Protein AF-A0AAU1Y1X6-F1 (afdb_monomer_lite)

Secondary structure (DSSP, 8-state):
-----HHHHHHHHHHHS-HHHHHHHHHHHHHHHTSPPPPPPS--SSPPPB--S-TTSTTTT-EEEE-TT-SS-EEEE-TTTSPPPPPP--TT--HHHHHHHHHHHHHHHHHHHHHHHHHHHHHHHHHHSTT--GGGS-TT-

pLDDT: mean 85.4, std 12.62, range [41.91, 96.5]

Foldseek 3Di:
DDDDDVVVVVVVVLVPDDPVVNVVVVVVVVCVVPPDDDPDPDDPLFDDWDQPDDPPDPLGQKIKTAQQVPPPDIDIDRLVVDDQDDQDADDPDDPVRVVVSVVVSVVVSVVVVSVVRQVVNQVCCVPPPPPDGSNVRDRPD

Radius of gyration: 22.69 Å; chains: 1; bounding box: 64×35×54 Å

Structure (mmCIF, N/CA/C/O backbone):
data_AF-A0AAU1Y1X6-F1
#
_entry.id   AF-A0AAU1Y1X6-F1
#
loop_
_atom_site.group_PDB
_atom_site.id
_atom_site.type_symbol
_atom_site.label_atom_id
_atom_site.label_alt_id
_atom_site.label_comp_id
_atom_site.label_asym_id
_atom_site.label_entity_id
_atom_site.label_seq_id
_atom_site.pdbx_PDB_ins_code
_atom_site.Cartn_x
_atom_site.Cartn_y
_atom_site.Cartn_z
_atom_site.occupancy
_atom_site.B_iso_or_equiv
_atom_site.auth_seq_id
_atom_site.auth_comp_id
_atom_site.auth_asym_id
_atom_site.auth_atom_id
_atom_site.pdbx_PDB_model_num
ATOM 1 N N . MET A 1 1 ? 39.532 -6.462 -20.768 1.00 41.91 1 MET A N 1
ATOM 2 C CA . MET A 1 1 ? 38.146 -6.151 -21.166 1.00 41.91 1 MET A CA 1
ATOM 3 C C . MET A 1 1 ? 37.676 -5.055 -20.236 1.00 41.91 1 MET A C 1
ATOM 5 O O . MET A 1 1 ? 37.463 -5.327 -19.065 1.00 41.91 1 MET A O 1
ATOM 9 N N . THR A 1 2 ? 37.696 -3.812 -20.704 1.00 49.00 2 THR A N 1
ATOM 10 C CA . THR A 1 2 ? 37.317 -2.637 -19.916 1.00 49.00 2 THR A CA 1
ATOM 11 C C . THR A 1 2 ? 35.794 -2.598 -19.855 1.00 49.00 2 THR A C 1
ATOM 13 O O . THR A 1 2 ? 35.147 -2.514 -20.894 1.00 49.00 2 THR A O 1
ATOM 16 N N . THR A 1 3 ? 35.224 -2.749 -18.665 1.00 56.06 3 THR A N 1
ATOM 17 C CA . THR A 1 3 ? 33.801 -2.506 -18.415 1.00 56.06 3 THR A CA 1
ATOM 18 C C . THR A 1 3 ? 33.596 -0.997 -18.458 1.00 56.06 3 THR A C 1
ATOM 20 O O . THR A 1 3 ? 33.933 -0.323 -17.485 1.00 56.06 3 THR A O 1
ATOM 23 N N . ALA A 1 4 ? 33.160 -0.463 -19.600 1.00 63.94 4 ALA A N 1
ATOM 24 C CA . ALA A 1 4 ? 32.719 0.927 -19.672 1.00 63.94 4 ALA A CA 1
ATOM 25 C C . ALA A 1 4 ? 31.582 1.143 -18.660 1.00 63.94 4 ALA A C 1
ATOM 27 O O . ALA A 1 4 ? 30.785 0.228 -18.419 1.00 63.94 4 ALA A O 1
ATOM 28 N N . ASP A 1 5 ? 31.571 2.306 -18.012 1.00 80.38 5 ASP A N 1
ATOM 29 C CA . ASP A 1 5 ? 30.519 2.668 -17.071 1.00 80.38 5 ASP A CA 1
ATOM 30 C C . ASP A 1 5 ? 29.204 2.819 -17.859 1.00 80.38 5 ASP A C 1
ATOM 32 O O . ASP A 1 5 ? 29.151 3.616 -18.799 1.00 80.38 5 ASP A O 1
ATOM 36 N N . PRO A 1 6 ? 28.134 2.081 -17.512 1.00 76.06 6 PRO A N 1
ATOM 37 C CA . PRO A 1 6 ? 26.854 2.189 -18.208 1.00 76.06 6 PRO A CA 1
ATOM 38 C C . PRO A 1 6 ? 26.293 3.620 -18.229 1.00 76.06 6 PRO A C 1
ATOM 40 O O . PRO A 1 6 ? 25.512 3.945 -19.121 1.00 76.06 6 PRO A O 1
ATOM 43 N N . MET A 1 7 ? 26.686 4.487 -17.290 1.00 72.44 7 MET A N 1
ATOM 44 C CA . MET A 1 7 ? 26.307 5.901 -17.319 1.00 72.44 7 MET A CA 1
ATOM 45 C C . MET A 1 7 ? 27.058 6.700 -18.392 1.00 72.44 7 MET A C 1
ATOM 47 O O . MET A 1 7 ? 26.440 7.533 -19.055 1.00 72.44 7 MET A O 1
ATOM 51 N N . GLU A 1 8 ? 28.342 6.416 -18.627 1.00 81.69 8 GLU A N 1
ATOM 52 C CA . GLU A 1 8 ? 29.121 7.055 -19.698 1.00 81.69 8 GLU A CA 1
ATOM 53 C C . GLU A 1 8 ? 28.582 6.671 -21.084 1.00 81.69 8 GLU A C 1
ATOM 55 O O . GLU A 1 8 ? 28.492 7.519 -21.974 1.00 81.69 8 GLU A O 1
ATOM 60 N N . ASP A 1 9 ? 28.140 5.421 -21.258 1.00 80.88 9 ASP A N 1
ATOM 61 C CA . ASP A 1 9 ? 27.529 4.952 -22.508 1.00 80.88 9 ASP A CA 1
ATOM 62 C C . ASP A 1 9 ? 26.188 5.653 -22.793 1.00 80.88 9 ASP A C 1
ATOM 64 O O . ASP A 1 9 ? 25.892 6.005 -23.940 1.00 80.88 9 ASP A O 1
ATOM 68 N N . VAL A 1 10 ? 25.382 5.911 -21.756 1.00 79.62 10 VAL A N 1
ATOM 69 C CA . VAL A 1 10 ? 24.118 6.657 -21.880 1.00 79.62 10 VAL A CA 1
ATOM 70 C C . VAL A 1 10 ? 24.378 8.123 -22.224 1.00 79.62 10 VAL A C 1
ATOM 72 O O . VAL A 1 10 ? 23.718 8.674 -23.110 1.00 79.62 10 VAL A O 1
ATOM 75 N N . GLU A 1 11 ? 25.351 8.759 -21.572 1.00 84.25 11 GLU A N 1
ATOM 76 C CA . GLU A 1 11 ? 25.731 10.143 -21.868 1.00 84.25 11 GLU A CA 1
ATOM 77 C C . GLU A 1 11 ? 26.277 10.290 -23.293 1.00 84.25 11 GLU A C 1
ATOM 79 O O . GLU A 1 11 ? 25.861 11.194 -24.026 1.00 84.25 11 GLU A O 1
ATOM 84 N N . ALA A 1 12 ? 27.138 9.368 -23.729 1.00 87.31 12 ALA A N 1
ATOM 85 C CA . ALA A 1 12 ? 27.663 9.338 -25.089 1.00 87.31 12 ALA A CA 1
ATOM 86 C C . ALA A 1 12 ? 26.551 9.112 -26.126 1.00 87.31 12 ALA A C 1
ATOM 88 O O . ALA A 1 12 ? 26.512 9.798 -27.154 1.00 87.31 12 ALA A O 1
ATOM 89 N N . ALA A 1 13 ? 25.607 8.208 -25.846 1.00 84.25 13 ALA A N 1
ATOM 90 C CA . ALA A 1 13 ? 24.454 7.965 -26.706 1.00 84.25 13 ALA A CA 1
ATOM 91 C C . ALA A 1 13 ? 23.566 9.213 -26.835 1.00 84.25 13 ALA A C 1
ATOM 93 O O . ALA A 1 13 ? 23.189 9.584 -27.948 1.00 84.25 13 ALA A O 1
ATOM 94 N N . LEU A 1 14 ? 23.280 9.911 -25.731 1.00 82.81 14 LEU A N 1
ATOM 95 C CA . LEU A 1 14 ? 22.531 11.171 -25.747 1.00 82.81 14 LEU A CA 1
ATOM 96 C C . LEU A 1 14 ? 23.291 12.274 -26.501 1.00 82.81 14 LEU A C 1
ATOM 98 O O . LEU A 1 14 ? 22.687 13.023 -27.275 1.00 82.81 14 LEU A O 1
ATOM 102 N N . ALA A 1 15 ? 24.612 12.369 -26.336 1.00 88.25 15 ALA A N 1
ATOM 103 C CA . ALA A 1 15 ? 25.449 13.346 -27.034 1.00 88.25 15 ALA A CA 1
ATOM 104 C C . ALA A 1 15 ? 25.481 13.117 -28.557 1.00 88.25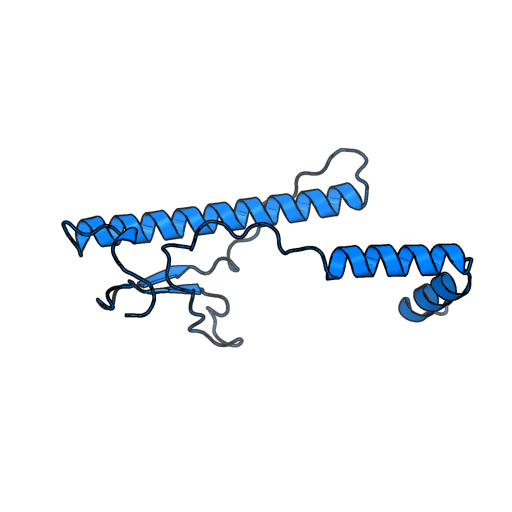 15 ALA A C 1
ATOM 106 O O . ALA A 1 15 ? 25.461 14.086 -29.325 1.00 88.25 15 ALA A O 1
ATOM 107 N N . ALA A 1 16 ? 25.452 11.856 -28.994 1.00 91.62 16 ALA A N 1
ATOM 108 C CA . ALA A 1 16 ? 25.438 11.473 -30.404 1.00 91.62 16 ALA A CA 1
ATOM 109 C C . ALA A 1 16 ? 24.084 11.704 -31.105 1.00 91.62 16 ALA A C 1
ATOM 111 O O . ALA A 1 16 ? 24.026 11.722 -32.336 1.00 91.62 16 ALA A O 1
ATOM 112 N N . MET A 1 17 ? 22.990 11.900 -30.357 1.00 92.31 17 MET A N 1
ATOM 113 C CA . MET A 1 17 ? 21.674 12.138 -30.954 1.00 92.31 17 MET A CA 1
ATOM 114 C C . MET A 1 17 ? 21.610 13.472 -31.719 1.00 92.31 17 MET A C 1
ATOM 116 O O . MET A 1 17 ? 22.184 14.479 -31.286 1.00 92.31 17 MET A O 1
ATOM 120 N N . PRO A 1 18 ? 20.836 13.536 -32.819 1.00 96.38 18 PRO A N 1
ATOM 121 C CA . PRO A 1 18 ? 20.463 14.803 -33.428 1.00 96.38 18 PRO A CA 1
ATOM 122 C C . PRO A 1 18 ? 19.793 15.717 -32.400 1.00 96.38 18 PRO A C 1
ATOM 124 O O . PRO A 1 18 ? 19.007 15.268 -31.562 1.00 96.38 18 PRO A O 1
ATOM 127 N N . ARG A 1 19 ? 20.077 17.019 -32.481 1.00 90.44 19 ARG A N 1
ATOM 128 C CA . ARG A 1 19 ? 19.531 18.017 -31.551 1.00 90.44 19 ARG A CA 1
ATOM 129 C C . ARG A 1 19 ? 18.005 17.937 -31.446 1.00 90.44 19 ARG A C 1
ATOM 131 O O . ARG A 1 19 ? 17.477 17.984 -30.343 1.00 90.44 19 ARG A O 1
ATOM 138 N N . GLU A 1 20 ? 17.328 17.749 -32.573 1.00 93.88 20 GLU A N 1
ATOM 139 C CA . GLU A 1 20 ? 15.865 17.685 -32.637 1.00 93.88 20 GLU A CA 1
ATOM 140 C C . GLU A 1 20 ? 15.300 16.465 -31.896 1.00 93.88 20 GLU A C 1
ATOM 142 O O . GLU A 1 20 ? 14.296 16.572 -31.197 1.00 93.88 20 GLU A O 1
ATOM 147 N N . ALA A 1 21 ? 15.997 15.325 -31.957 1.00 91.19 21 ALA A N 1
ATOM 148 C CA . ALA A 1 21 ? 15.621 14.124 -31.216 1.00 91.19 21 ALA A CA 1
ATOM 149 C C . ALA A 1 21 ? 15.776 14.321 -29.698 1.00 91.19 21 ALA A C 1
ATOM 151 O O . ALA A 1 21 ? 14.906 13.907 -28.935 1.00 91.19 21 ALA A O 1
ATOM 152 N N . ARG A 1 22 ? 16.836 15.012 -29.249 1.00 90.19 22 ARG A N 1
ATOM 153 C CA . ARG A 1 22 ? 16.999 15.376 -27.829 1.00 90.19 22 ARG A CA 1
ATOM 154 C C . ARG A 1 22 ? 15.918 16.339 -27.349 1.00 90.19 22 ARG A C 1
ATOM 156 O O . ARG A 1 22 ? 15.399 16.170 -26.251 1.00 90.19 22 ARG A O 1
ATOM 163 N N . GLU A 1 23 ? 15.593 17.352 -28.147 1.00 90.94 23 GLU A N 1
ATOM 164 C CA . GLU A 1 23 ? 14.559 18.333 -27.804 1.00 90.94 23 GLU A CA 1
ATOM 165 C C . GLU A 1 23 ? 13.178 17.674 -27.684 1.00 90.94 23 GLU A C 1
ATOM 167 O O . GLU A 1 23 ? 12.432 17.983 -26.752 1.00 90.94 23 GLU A O 1
ATOM 172 N N . GLU A 1 24 ? 12.853 16.725 -28.565 1.00 91.69 24 GLU A N 1
ATOM 173 C CA . GLU A 1 24 ? 11.619 15.942 -28.466 1.00 91.69 24 GLU A CA 1
ATOM 174 C C . GLU A 1 24 ? 11.626 15.000 -27.252 1.00 91.69 24 GLU A C 1
ATOM 176 O O . GLU A 1 24 ? 10.635 14.943 -26.527 1.00 91.69 24 GLU A O 1
ATOM 181 N N . LEU A 1 25 ? 12.750 14.338 -26.951 1.00 89.75 25 LEU A N 1
ATOM 182 C CA . LEU A 1 25 ? 12.890 13.498 -25.754 1.00 89.75 25 LEU A CA 1
ATOM 183 C C . LEU A 1 25 ? 12.649 14.304 -24.465 1.00 89.75 25 LEU A C 1
ATOM 185 O O . LEU A 1 25 ? 11.874 13.890 -23.603 1.00 89.75 25 LEU A O 1
ATOM 189 N N . VAL A 1 26 ? 13.261 15.488 -24.347 1.00 89.88 26 VAL A N 1
ATOM 190 C CA . VAL A 1 26 ? 13.057 16.398 -23.205 1.00 89.88 26 VAL A CA 1
ATOM 191 C C . VAL A 1 26 ? 11.605 16.863 -23.130 1.00 89.88 26 VAL A C 1
ATOM 193 O O . VAL A 1 26 ? 11.035 16.920 -22.041 1.00 89.88 26 VAL A O 1
ATOM 196 N N . ARG A 1 27 ? 10.973 17.163 -24.270 1.00 91.88 27 ARG A N 1
ATOM 197 C CA . ARG A 1 27 ? 9.561 17.562 -24.325 1.00 91.88 27 ARG A CA 1
ATOM 198 C C . ARG A 1 27 ? 8.636 16.447 -23.842 1.00 91.88 27 ARG A C 1
ATOM 200 O O . ARG A 1 27 ? 7.713 16.722 -23.077 1.00 91.88 27 ARG A O 1
ATOM 207 N N . GLN A 1 28 ? 8.883 15.207 -24.255 1.00 90.56 28 GLN A N 1
ATOM 208 C CA . GLN A 1 28 ? 8.121 14.040 -23.807 1.00 90.56 28 GLN A CA 1
ATOM 209 C C . GLN A 1 28 ? 8.319 13.786 -22.315 1.00 90.56 28 GLN A C 1
ATOM 211 O O . GLN A 1 28 ? 7.338 13.590 -21.597 1.00 90.56 28 GLN A O 1
ATOM 216 N N . TRP A 1 29 ? 9.560 13.874 -21.836 1.00 87.25 29 TRP A N 1
ATOM 217 C CA . TRP A 1 29 ? 9.870 13.743 -20.417 1.00 87.25 29 TRP A CA 1
ATOM 218 C C . TRP A 1 29 ? 9.172 14.822 -19.583 1.00 87.25 29 TRP A C 1
ATOM 220 O O . TRP A 1 29 ? 8.509 14.505 -18.599 1.00 87.25 29 TRP A O 1
ATOM 230 N N . TRP A 1 30 ? 9.221 16.085 -20.017 1.00 89.06 30 TRP A N 1
ATOM 231 C CA . TRP A 1 30 ? 8.527 17.184 -19.347 1.00 89.06 30 TRP A CA 1
ATOM 232 C C . TRP A 1 30 ? 7.008 17.001 -19.358 1.00 89.06 30 TRP A C 1
ATOM 234 O O . TRP A 1 30 ? 6.356 17.202 -18.336 1.00 89.06 30 TRP A O 1
ATOM 244 N N . LYS A 1 31 ? 6.430 16.574 -20.486 1.00 88.94 31 LYS A N 1
ATOM 245 C CA . LYS A 1 31 ? 4.997 16.267 -20.596 1.00 88.94 31 LYS A CA 1
ATOM 246 C C . LYS A 1 31 ? 4.582 15.154 -19.633 1.00 88.94 31 LYS A C 1
ATOM 248 O O . LYS A 1 31 ? 3.524 15.262 -19.029 1.00 88.94 31 LYS A O 1
ATOM 253 N N . ALA A 1 32 ? 5.400 14.114 -19.476 1.00 81.94 32 ALA A N 1
ATOM 254 C CA . ALA A 1 32 ? 5.146 13.042 -18.517 1.00 81.94 32 ALA A CA 1
ATOM 255 C C . ALA A 1 32 ? 5.286 13.533 -17.066 1.00 81.94 32 ALA A C 1
ATOM 257 O O . ALA A 1 32 ? 4.417 13.267 -16.244 1.00 81.94 32 ALA A O 1
ATOM 258 N N . ALA A 1 33 ? 6.333 14.307 -16.765 1.00 80.81 33 ALA A N 1
ATOM 259 C CA . ALA A 1 33 ? 6.594 14.843 -15.430 1.00 80.81 33 ALA A CA 1
ATOM 260 C C . ALA A 1 33 ? 5.560 15.889 -14.974 1.00 80.81 33 ALA A C 1
ATOM 262 O O . ALA A 1 33 ? 5.349 16.066 -13.778 1.00 80.81 33 ALA A O 1
ATOM 263 N N . THR A 1 34 ? 4.926 16.588 -15.920 1.00 86.06 34 THR A N 1
ATOM 264 C CA . THR A 1 34 ? 3.900 17.615 -15.658 1.00 86.06 34 THR A CA 1
ATOM 265 C C . THR A 1 34 ? 2.480 17.148 -15.958 1.00 86.06 34 THR A C 1
ATOM 267 O O . THR A 1 34 ? 1.537 17.932 -15.820 1.00 86.06 34 THR A O 1
ATOM 270 N N . ALA A 1 35 ? 2.303 15.886 -16.359 1.00 83.12 35 ALA A N 1
ATOM 271 C CA . ALA A 1 35 ? 0.980 15.312 -16.518 1.00 83.12 35 ALA A CA 1
ATOM 272 C C . ALA A 1 35 ? 0.225 15.423 -15.182 1.00 83.12 35 ALA A C 1
ATOM 274 O O . ALA A 1 35 ? 0.817 15.174 -14.126 1.00 83.12 35 ALA A O 1
ATOM 275 N N . PRO A 1 36 ? -1.071 15.790 -15.199 1.00 73.44 36 PRO A N 1
ATOM 276 C CA . PRO A 1 36 ? -1.891 15.696 -14.005 1.00 73.44 36 PRO A CA 1
ATOM 277 C C . PRO A 1 36 ? -1.759 14.278 -13.445 1.00 73.44 36 PRO A C 1
ATOM 279 O O . PRO A 1 36 ? -1.797 13.326 -14.235 1.00 73.44 36 PRO A O 1
ATOM 282 N N . PRO A 1 37 ? -1.609 14.113 -12.119 1.00 66.81 37 PRO A N 1
ATOM 283 C CA . PRO A 1 37 ? -1.689 12.785 -11.544 1.00 66.81 37 PRO A CA 1
ATOM 284 C C . PRO A 1 37 ? -3.010 12.155 -12.002 1.00 66.81 37 PRO A C 1
ATOM 286 O O . PRO A 1 37 ? -4.007 12.879 -12.147 1.00 66.81 37 PRO A O 1
ATOM 289 N N . PRO A 1 38 ? -3.037 10.837 -12.266 1.00 70.25 38 PRO A N 1
ATOM 290 C CA . PRO A 1 38 ? -4.288 10.163 -12.573 1.00 70.25 38 PRO A CA 1
ATOM 291 C C . PRO A 1 38 ? -5.320 10.532 -11.500 1.00 70.25 38 PRO A C 1
ATOM 293 O O . PRO A 1 38 ? -4.926 10.736 -10.343 1.00 70.25 38 PRO A O 1
ATOM 296 N N . PRO A 1 39 ? -6.609 10.683 -11.866 1.00 61.59 39 PRO A N 1
ATOM 297 C CA . PRO A 1 39 ? -7.645 11.027 -10.905 1.00 61.59 39 PRO A CA 1
ATOM 298 C C . PRO A 1 39 ? -7.503 10.093 -9.710 1.00 61.59 39 PRO A C 1
ATOM 300 O O . PRO A 1 39 ? -7.572 8.871 -9.859 1.00 61.59 39 PRO A O 1
ATOM 303 N N . GLN A 1 40 ? -7.206 10.676 -8.548 1.00 49.84 40 GLN A N 1
ATOM 304 C CA . GLN A 1 40 ? -7.084 9.886 -7.337 1.00 49.84 40 GLN A CA 1
ATOM 305 C C . GLN A 1 40 ? -8.435 9.198 -7.126 1.00 49.84 40 GLN A C 1
ATOM 307 O O . GLN A 1 40 ? -9.472 9.837 -7.357 1.00 49.84 40 GLN A O 1
ATOM 312 N N . PRO A 1 41 ? -8.457 7.914 -6.732 1.00 55.34 41 PRO A N 1
ATOM 313 C CA . PRO A 1 41 ? -9.707 7.295 -6.322 1.00 55.34 41 PRO A CA 1
ATOM 314 C C . PRO A 1 41 ? -10.379 8.196 -5.279 1.00 55.34 41 PRO A C 1
ATOM 316 O O . PRO A 1 41 ? -9.691 8.909 -4.539 1.00 55.34 41 PRO A O 1
ATOM 319 N N . ALA A 1 42 ? -11.717 8.211 -5.276 1.00 53.28 42 ALA A N 1
ATOM 320 C CA . ALA A 1 42 ? -12.509 8.990 -4.325 1.00 53.28 42 ALA A CA 1
ATOM 321 C C . ALA A 1 42 ? -11.900 8.885 -2.920 1.00 53.28 42 ALA A C 1
ATOM 323 O O . ALA A 1 42 ? -11.443 7.798 -2.565 1.00 53.28 42 ALA A O 1
ATOM 324 N N . LEU A 1 43 ? -11.860 10.015 -2.187 1.00 50.53 43 LEU A N 1
ATOM 325 C CA . LEU A 1 43 ? -11.287 10.136 -0.839 1.00 50.53 43 LEU A CA 1
ATOM 326 C C . LEU A 1 43 ? -11.410 8.807 -0.103 1.00 50.53 43 LEU A C 1
ATOM 328 O O . LEU A 1 43 ? -12.519 8.375 0.207 1.00 50.53 43 LEU A O 1
ATOM 332 N N . SER A 1 44 ? -10.265 8.152 0.094 1.00 60.69 44 SER A N 1
ATOM 333 C CA . SER A 1 44 ? -10.197 6.901 0.829 1.00 60.69 44 SER A CA 1
ATOM 334 C C . SER A 1 44 ? -10.919 7.116 2.154 1.00 60.69 44 SER A C 1
ATOM 336 O O . SER A 1 44 ? -10.480 7.934 2.962 1.00 60.69 44 SER A O 1
ATOM 338 N N . LEU A 1 45 ? -12.026 6.397 2.366 1.00 63.62 45 LEU A N 1
ATOM 339 C CA . LEU A 1 45 ? -12.723 6.361 3.657 1.00 63.62 45 LEU A CA 1
ATOM 340 C C . LEU A 1 45 ? -11.795 5.830 4.763 1.00 63.62 45 LEU A C 1
ATOM 342 O O . LEU A 1 45 ? -12.077 5.959 5.951 1.00 63.62 45 LEU A O 1
ATOM 346 N N . PHE A 1 46 ? -10.667 5.236 4.367 1.00 68.56 46 PHE A N 1
ATOM 347 C CA . PHE A 1 46 ? -9.695 4.651 5.264 1.00 68.56 46 PHE A CA 1
ATOM 348 C C . PHE A 1 46 ? -8.715 5.692 5.791 1.00 68.56 46 PHE A C 1
ATOM 350 O O . PHE A 1 46 ? -8.205 6.519 5.024 1.00 68.56 46 PHE A O 1
ATOM 357 N N . PRO A 1 47 ? -8.395 5.610 7.090 1.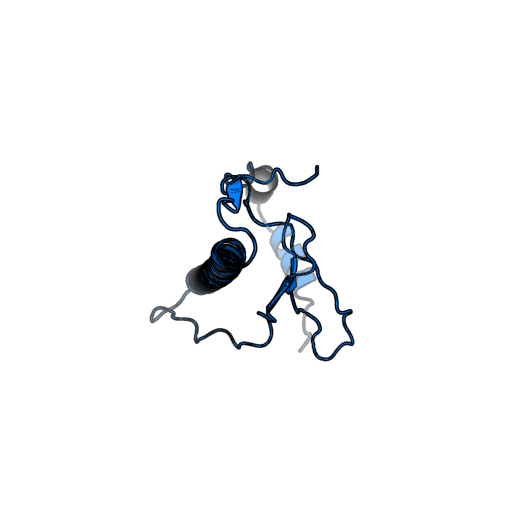00 75.31 47 PRO A N 1
ATOM 358 C CA . PRO A 1 47 ? -7.372 6.444 7.676 1.00 75.31 47 PRO A CA 1
ATOM 359 C C . PRO A 1 47 ? -6.020 6.147 7.022 1.00 75.31 47 PRO A C 1
ATOM 361 O O . PRO A 1 47 ? -5.777 5.027 6.558 1.00 75.31 47 PRO A O 1
ATOM 364 N N . PRO A 1 48 ? -5.120 7.140 6.989 1.00 83.88 48 PRO A N 1
ATOM 365 C CA . PRO A 1 48 ? -3.794 6.943 6.436 1.00 83.88 48 PRO A CA 1
ATOM 366 C C . PRO A 1 48 ? -3.064 5.814 7.183 1.00 83.88 48 PRO A C 1
ATOM 368 O O . PRO A 1 48 ? -3.155 5.733 8.415 1.00 83.88 48 PRO A O 1
ATOM 371 N N . PRO A 1 49 ? -2.326 4.953 6.461 1.00 91.00 49 PRO A N 1
ATOM 372 C CA . PRO A 1 49 ? -1.555 3.892 7.082 1.00 91.00 49 PRO A CA 1
ATOM 373 C C . PRO A 1 49 ? -0.448 4.456 7.976 1.00 91.00 49 PRO A C 1
ATOM 375 O O . PRO A 1 49 ? 0.153 5.493 7.689 1.00 91.00 49 PRO A O 1
ATOM 378 N N . GLN A 1 50 ? -0.132 3.722 9.036 1.00 94.19 50 GLN A N 1
ATOM 379 C CA . GLN A 1 50 ? 1.016 3.956 9.902 1.00 94.19 50 GLN A CA 1
ATOM 380 C C . GLN A 1 50 ? 2.036 2.831 9.732 1.00 94.19 50 GLN A C 1
ATOM 382 O O . GLN A 1 50 ? 1.675 1.683 9.487 1.00 94.19 50 GLN A O 1
ATOM 387 N N . PHE A 1 51 ? 3.315 3.155 9.913 1.00 95.00 51 PHE A N 1
ATOM 388 C CA . PHE A 1 51 ? 4.422 2.200 9.848 1.00 95.00 51 PHE A CA 1
ATOM 389 C C . PHE A 1 51 ? 5.084 2.137 11.229 1.00 95.00 51 PHE A C 1
ATOM 391 O O . PHE A 1 51 ? 6.033 2.879 11.490 1.00 95.00 51 PHE A O 1
ATOM 398 N N . PRO A 1 52 ? 4.547 1.324 12.157 1.00 95.06 52 PRO A N 1
ATOM 399 C CA . PRO A 1 52 ? 4.944 1.369 13.565 1.00 95.06 52 PRO A CA 1
ATOM 400 C C . PRO A 1 52 ? 6.360 0.831 13.817 1.00 95.06 52 PRO A C 1
ATOM 402 O O . PRO A 1 52 ? 6.944 1.105 14.866 1.00 95.06 52 PRO A O 1
ATOM 405 N N . TYR A 1 53 ? 6.926 0.079 12.870 1.00 95.75 53 TYR A N 1
ATOM 406 C CA . TYR A 1 53 ? 8.212 -0.589 13.029 1.00 95.75 53 TYR A CA 1
ATOM 407 C C . TYR A 1 53 ? 9.302 0.038 12.161 1.00 95.75 53 TYR A C 1
ATOM 409 O O . TYR A 1 53 ? 9.140 0.227 10.956 1.00 95.75 53 TYR A O 1
ATOM 417 N N . GLY A 1 54 ? 10.453 0.316 12.778 1.00 93.69 54 GLY A N 1
ATOM 418 C CA . GLY A 1 54 ? 11.631 0.817 12.073 1.00 93.69 54 GLY A CA 1
ATOM 419 C C . GLY A 1 54 ? 12.356 -0.259 11.243 1.00 93.69 54 GLY A C 1
ATOM 420 O O . GLY A 1 54 ? 12.112 -1.452 11.424 1.00 93.69 54 GLY A O 1
ATOM 421 N N . PRO A 1 55 ? 13.331 0.129 10.396 1.00 92.06 55 PRO A N 1
ATOM 422 C CA . PRO A 1 55 ? 13.949 -0.755 9.393 1.00 92.06 55 PRO A CA 1
ATOM 423 C C . PRO A 1 55 ? 14.682 -1.998 9.922 1.00 92.06 55 PRO A C 1
ATOM 425 O O . PRO A 1 55 ? 14.987 -2.898 9.152 1.00 92.06 55 PRO A O 1
ATOM 428 N N . ARG A 1 56 ? 15.023 -2.041 11.217 1.00 95.00 56 ARG A N 1
ATOM 429 C CA . ARG A 1 56 ? 15.742 -3.167 11.848 1.00 95.00 56 ARG A CA 1
ATOM 430 C C . ARG A 1 56 ? 14.824 -4.133 12.603 1.00 95.00 56 ARG A C 1
ATOM 432 O O . ARG A 1 56 ? 15.313 -5.087 13.198 1.00 95.00 56 ARG A O 1
ATOM 439 N N . HIS A 1 57 ? 13.523 -3.858 12.642 1.00 94.94 57 HIS A N 1
ATOM 440 C CA . HIS A 1 57 ? 12.559 -4.706 13.333 1.00 94.94 57 HIS A CA 1
ATOM 441 C C . HIS A 1 57 ? 12.246 -5.962 12.495 1.00 94.94 57 HIS A C 1
ATOM 443 O O . HIS A 1 57 ? 12.185 -5.850 11.271 1.00 94.94 57 HIS A O 1
ATOM 449 N N . PRO A 1 58 ? 11.997 -7.139 13.102 1.00 93.25 58 PRO A N 1
ATOM 450 C CA . PRO A 1 58 ? 11.583 -8.339 12.362 1.00 93.25 58 PRO A CA 1
ATOM 451 C C . PRO A 1 58 ? 10.322 -8.140 11.509 1.00 93.25 58 PRO A C 1
ATOM 453 O O . PRO A 1 58 ? 10.190 -8.747 10.451 1.00 93.25 58 PRO A O 1
ATOM 456 N N . ASP A 1 59 ? 9.432 -7.254 11.957 1.00 94.12 59 ASP A N 1
ATOM 457 C CA . ASP A 1 59 ? 8.209 -6.861 11.247 1.00 94.12 59 ASP A CA 1
ATOM 458 C C . ASP A 1 59 ? 8.339 -5.494 10.554 1.00 94.12 59 ASP A C 1
ATOM 460 O O . ASP A 1 59 ? 7.349 -4.797 10.332 1.00 94.12 59 ASP A O 1
ATOM 464 N N . ALA A 1 60 ? 9.564 -5.078 10.211 1.00 93.56 60 ALA A N 1
ATOM 465 C CA . ALA A 1 60 ? 9.771 -3.926 9.340 1.00 93.56 60 ALA A CA 1
ATOM 466 C C . ALA A 1 60 ? 8.935 -4.084 8.056 1.00 93.56 60 ALA A C 1
ATOM 468 O O . ALA A 1 60 ? 8.875 -5.165 7.465 1.00 93.56 60 ALA A O 1
ATOM 469 N N . GLY A 1 61 ? 8.264 -3.005 7.647 1.00 91.06 61 GLY A N 1
ATOM 470 C CA . GLY A 1 61 ? 7.340 -3.020 6.511 1.00 91.06 61 GLY A CA 1
ATOM 471 C C . GLY A 1 61 ? 5.902 -3.427 6.847 1.00 91.06 61 GLY A C 1
ATOM 472 O O . GLY A 1 61 ? 5.063 -3.387 5.949 1.00 91.06 61 GLY A O 1
ATOM 473 N N . ALA A 1 62 ? 5.587 -3.764 8.106 1.00 95.69 62 ALA A N 1
ATOM 474 C CA . ALA A 1 62 ? 4.191 -3.869 8.513 1.00 95.69 62 ALA A CA 1
ATOM 475 C C . ALA A 1 62 ? 3.499 -2.502 8.448 1.00 95.69 62 ALA A C 1
ATOM 477 O O . ALA A 1 62 ? 4.094 -1.454 8.729 1.00 95.69 62 ALA A O 1
ATOM 478 N N . VAL A 1 63 ? 2.231 -2.546 8.070 1.00 95.25 63 VAL A N 1
ATOM 479 C CA . VAL A 1 63 ? 1.369 -1.398 7.842 1.00 95.25 63 VAL A CA 1
ATOM 480 C C . VAL A 1 63 ? 0.164 -1.536 8.754 1.00 95.25 63 VAL A C 1
ATOM 482 O O . VAL A 1 63 ? -0.451 -2.600 8.811 1.00 95.25 63 VAL A O 1
ATOM 485 N N . ARG A 1 64 ? -0.156 -0.466 9.480 1.00 95.62 64 ARG A N 1
ATOM 486 C CA . ARG A 1 64 ? -1.245 -0.425 10.454 1.00 95.62 64 ARG A CA 1
ATOM 487 C C . ARG A 1 64 ? -2.303 0.596 10.059 1.00 95.62 64 ARG A C 1
ATOM 489 O O . ARG A 1 64 ? -1.977 1.754 9.803 1.00 95.62 64 ARG A O 1
ATOM 496 N N . TRP A 1 65 ? -3.565 0.191 10.118 1.00 94.25 65 TRP A N 1
ATOM 497 C CA . TRP A 1 65 ? -4.736 1.051 9.965 1.00 94.25 65 TRP A CA 1
ATOM 498 C C . TRP A 1 65 ? -5.516 1.064 11.276 1.00 94.25 65 TRP A C 1
ATOM 500 O O . TRP A 1 65 ? -5.987 0.028 11.736 1.00 94.25 65 TRP A O 1
ATOM 510 N N . ASN A 1 66 ? -5.627 2.230 11.908 1.00 92.81 66 ASN A N 1
ATOM 511 C CA . ASN A 1 66 ? -6.372 2.378 13.161 1.00 92.81 66 ASN A CA 1
ATOM 512 C C . ASN A 1 66 ? -7.847 2.665 12.874 1.00 92.81 66 ASN A C 1
ATOM 514 O O . ASN A 1 66 ? -8.162 3.232 11.835 1.00 92.81 66 ASN A O 1
ATOM 518 N N . CYS A 1 67 ? -8.749 2.354 13.804 1.00 91.00 67 CYS A N 1
ATOM 519 C CA . CYS A 1 67 ? -10.132 2.814 13.687 1.00 91.00 67 CYS A CA 1
ATOM 520 C C . CYS A 1 67 ? -10.196 4.363 13.702 1.00 91.00 67 CYS A C 1
ATOM 522 O O . CYS A 1 67 ? -9.652 4.974 14.629 1.00 91.00 67 CYS A O 1
ATOM 524 N N . PRO A 1 68 ? -10.885 5.014 12.738 1.00 85.44 68 PRO A N 1
ATOM 525 C CA . PRO A 1 68 ? -11.055 6.471 12.705 1.00 85.44 68 PRO A CA 1
ATOM 526 C C . PRO A 1 68 ? -11.694 7.074 13.962 1.00 85.44 68 PRO A C 1
ATOM 528 O O . PRO A 1 68 ? -11.415 8.221 14.292 1.00 85.44 68 PRO A O 1
ATOM 531 N N . LEU A 1 69 ? -12.519 6.305 14.681 1.00 88.19 69 LEU A N 1
ATOM 532 C CA . LEU A 1 69 ? -13.165 6.744 15.923 1.00 88.19 69 LEU A CA 1
ATOM 533 C C . LEU A 1 69 ? -12.226 6.735 17.139 1.00 88.19 69 LEU A C 1
ATOM 535 O O . LEU A 1 69 ? -12.640 7.104 18.235 1.00 88.19 69 LEU A O 1
ATOM 539 N N . GLY A 1 70 ? -10.977 6.281 16.986 1.00 89.56 70 GLY A N 1
ATOM 540 C CA . GLY A 1 70 ? -10.010 6.246 18.084 1.00 89.56 70 GLY A CA 1
ATOM 541 C C . GLY A 1 70 ? -10.362 5.245 19.190 1.00 89.56 70 GLY A C 1
ATOM 542 O O . GLY A 1 70 ? -9.889 5.385 20.314 1.00 89.56 70 GLY A O 1
ATOM 543 N N . CYS A 1 71 ? -11.163 4.215 18.892 1.00 92.75 71 CYS A N 1
ATOM 544 C CA . CYS A 1 71 ? -11.626 3.221 19.871 1.00 92.75 71 CYS A CA 1
ATOM 545 C C . CYS A 1 71 ? -10.536 2.238 20.347 1.00 92.75 71 CYS A C 1
ATOM 547 O O . CYS A 1 71 ? -10.806 1.356 21.158 1.00 92.75 71 CYS A O 1
ATOM 549 N N . GLY A 1 72 ? -9.308 2.379 19.841 1.00 93.88 72 GLY A N 1
ATOM 550 C CA . GLY A 1 72 ? -8.169 1.534 20.190 1.00 93.88 72 GLY A CA 1
ATOM 551 C C . GLY A 1 72 ? -8.045 0.252 19.367 1.00 93.88 72 GLY A C 1
ATOM 552 O O . GLY A 1 72 ? -7.103 -0.493 19.596 1.00 93.88 72 GLY A O 1
ATOM 553 N N . TRP A 1 73 ? -8.939 -0.008 18.409 1.00 95.94 73 TRP A N 1
ATOM 554 C CA . TRP A 1 73 ? -8.781 -1.107 17.451 1.00 95.94 73 TRP A CA 1
ATOM 555 C C . TRP A 1 73 ? -7.860 -0.723 16.284 1.00 95.94 73 TRP A C 1
ATOM 557 O O . TRP A 1 73 ? -7.849 0.431 15.839 1.00 95.94 73 TRP A O 1
ATOM 567 N N . TRP A 1 74 ? -7.121 -1.705 15.761 1.00 96.06 74 TRP A N 1
ATOM 568 C CA . TRP A 1 74 ? -6.320 -1.578 14.546 1.00 96.06 74 TRP A CA 1
ATOM 569 C C . TRP A 1 74 ? -6.291 -2.881 13.741 1.00 96.06 74 TRP A C 1
ATOM 571 O O . TRP A 1 74 ? -6.335 -3.974 14.306 1.00 96.06 74 TRP A O 1
ATOM 581 N N . HIS A 1 75 ? -6.134 -2.743 12.426 1.00 95.81 75 HIS A N 1
ATOM 582 C CA . HIS A 1 75 ? -5.765 -3.816 11.505 1.00 95.81 75 HIS A CA 1
ATOM 583 C C . HIS A 1 75 ? -4.299 -3.663 11.119 1.00 95.81 75 HIS A C 1
ATOM 585 O O . HIS A 1 75 ? -3.843 -2.551 10.841 1.00 95.81 75 HIS A O 1
ATOM 591 N N . GLU A 1 76 ? -3.550 -4.758 11.111 1.00 96.50 76 GLU A N 1
ATOM 592 C CA . GLU A 1 76 ? -2.135 -4.749 10.752 1.00 96.50 76 GLU A CA 1
ATOM 593 C C . GLU A 1 76 ? -1.829 -5.882 9.777 1.00 96.50 76 GLU A C 1
ATOM 595 O O . GLU A 1 76 ? -2.179 -7.035 10.016 1.00 96.50 76 GLU A O 1
ATOM 600 N N . GLU A 1 77 ? -1.138 -5.551 8.690 1.00 95.31 77 GLU A N 1
ATOM 601 C CA . GLU A 1 77 ? -0.635 -6.524 7.721 1.00 95.31 77 GLU A CA 1
ATOM 602 C C . GLU A 1 77 ? 0.840 -6.261 7.426 1.00 95.31 77 GLU A C 1
ATOM 604 O O . GLU A 1 77 ? 1.309 -5.126 7.493 1.00 95.31 77 GLU A O 1
ATOM 609 N N . ASN A 1 78 ? 1.581 -7.299 7.031 1.00 94.44 78 ASN A N 1
ATOM 610 C CA . ASN A 1 78 ? 2.930 -7.144 6.491 1.00 94.44 78 ASN A CA 1
ATOM 611 C C . ASN A 1 78 ? 2.968 -7.590 5.018 1.00 94.44 78 ASN A C 1
ATOM 613 O O . ASN A 1 78 ? 3.403 -8.708 4.720 1.00 94.44 78 ASN A O 1
ATOM 617 N N . PRO A 1 79 ? 2.525 -6.727 4.081 1.00 87.44 79 PRO A N 1
ATOM 618 C CA . PRO A 1 79 ? 2.378 -7.085 2.669 1.00 87.44 79 PRO A CA 1
ATOM 619 C C . PRO A 1 79 ? 3.713 -7.402 1.975 1.00 87.44 79 PRO A C 1
ATOM 621 O O . PRO A 1 79 ? 3.720 -7.936 0.865 1.00 87.44 79 PRO A O 1
ATOM 624 N N . GLY A 1 80 ? 4.845 -7.071 2.608 1.00 85.31 80 GLY A N 1
ATOM 625 C CA . GLY A 1 80 ? 6.185 -7.390 2.120 1.00 85.31 80 GLY A CA 1
ATOM 626 C C . GLY A 1 80 ? 6.660 -8.811 2.439 1.00 85.31 80 GLY A C 1
ATOM 627 O O . GLY A 1 80 ? 7.650 -9.245 1.856 1.00 85.31 80 GLY A O 1
ATOM 628 N N . ARG A 1 81 ? 5.992 -9.544 3.344 1.00 87.38 81 ARG A N 1
ATOM 629 C CA . ARG A 1 81 ? 6.392 -10.920 3.708 1.00 87.38 81 ARG A CA 1
ATOM 630 C C . ARG A 1 81 ? 5.885 -11.975 2.739 1.00 87.38 81 ARG A C 1
ATOM 632 O O . ARG A 1 81 ? 6.498 -13.033 2.618 1.00 87.38 81 ARG A O 1
ATOM 639 N N . GLU A 1 82 ? 4.779 -11.700 2.064 1.00 84.44 82 GLU A N 1
ATOM 640 C CA . GLU 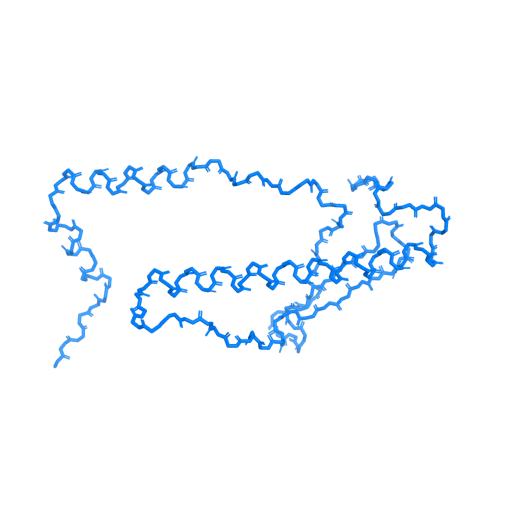A 1 82 ? 4.254 -12.585 1.035 1.00 84.44 82 GLU A CA 1
ATOM 641 C C . GLU A 1 82 ? 5.046 -12.384 -0.254 1.00 84.44 82 GLU A C 1
ATOM 643 O O . GLU A 1 82 ? 5.129 -11.276 -0.794 1.00 84.44 82 GLU A O 1
ATOM 648 N N . LEU A 1 83 ? 5.643 -13.468 -0.754 1.00 84.44 83 LEU A N 1
ATOM 649 C CA . LEU A 1 83 ? 6.284 -13.439 -2.060 1.00 84.44 83 LEU A CA 1
ATOM 650 C C . LEU A 1 83 ? 5.211 -13.176 -3.123 1.00 84.44 83 LEU A C 1
ATOM 652 O O . LEU A 1 83 ? 4.175 -13.850 -3.112 1.00 84.44 83 LEU A O 1
ATOM 656 N N . PRO A 1 84 ? 5.434 -12.232 -4.055 1.00 84.44 84 PRO A N 1
ATOM 657 C CA . PRO A 1 84 ? 4.534 -12.090 -5.184 1.00 84.44 84 PRO A CA 1
ATOM 658 C C . PRO A 1 84 ? 4.486 -13.415 -5.951 1.00 84.44 84 PRO A C 1
ATOM 660 O O . PRO A 1 84 ? 5.492 -14.118 -6.082 1.00 84.44 84 PRO A O 1
ATOM 663 N N . GLY A 1 85 ? 3.302 -13.761 -6.457 1.00 88.56 85 GLY A N 1
ATOM 664 C CA . GLY A 1 85 ? 3.146 -14.912 -7.339 1.00 88.56 85 GLY A CA 1
ATOM 665 C C . GLY A 1 85 ? 4.005 -14.787 -8.608 1.00 88.56 85 GLY A C 1
ATOM 666 O O . GLY A 1 85 ? 4.580 -13.732 -8.887 1.00 88.56 85 GLY A O 1
ATOM 667 N N . PRO A 1 86 ? 4.095 -15.847 -9.422 1.00 93.06 86 PRO A N 1
ATOM 668 C CA . PRO A 1 86 ? 4.863 -15.797 -10.660 1.00 93.06 86 PRO A CA 1
ATOM 669 C C . PRO A 1 86 ? 4.306 -14.740 -11.630 1.00 93.06 86 PRO A C 1
ATOM 671 O O . PRO A 1 86 ? 3.092 -14.650 -11.830 1.00 93.06 86 PRO A O 1
ATOM 674 N N . LEU A 1 87 ? 5.198 -13.974 -12.268 1.00 93.81 87 LEU A N 1
ATOM 675 C CA . LEU A 1 87 ? 4.843 -13.077 -13.370 1.00 93.81 87 LEU A CA 1
ATOM 676 C C . LEU A 1 87 ? 4.435 -13.899 -14.598 1.00 93.81 87 LEU A C 1
ATOM 678 O O . LEU A 1 87 ? 5.145 -14.817 -15.011 1.00 93.81 87 LEU A O 1
ATOM 682 N N . ARG A 1 88 ? 3.291 -13.560 -15.196 1.00 92.50 88 ARG A N 1
ATOM 683 C CA . ARG A 1 88 ? 2.817 -14.172 -16.444 1.00 92.50 88 ARG A CA 1
ATOM 684 C C . ARG A 1 88 ? 3.250 -13.308 -17.623 1.00 92.50 88 ARG A C 1
ATOM 686 O O . ARG A 1 88 ? 2.843 -12.152 -17.704 1.00 92.50 88 ARG A O 1
ATOM 693 N N . LEU A 1 89 ? 4.051 -13.884 -18.518 1.00 95.50 89 LEU A N 1
ATOM 694 C CA . LEU A 1 89 ? 4.620 -13.214 -19.689 1.00 95.50 89 LEU A CA 1
ATOM 695 C C . LEU A 1 89 ? 4.277 -13.989 -20.973 1.00 95.50 89 LEU A C 1
ATOM 697 O O . LEU A 1 89 ? 4.169 -15.219 -20.923 1.00 95.50 89 LEU A O 1
ATOM 701 N N . PRO A 1 90 ? 4.103 -13.304 -22.117 1.00 92.69 90 PRO A N 1
ATOM 702 C CA . PRO A 1 90 ? 3.892 -13.959 -23.404 1.00 92.69 90 PRO A CA 1
ATOM 703 C C . PRO A 1 90 ? 5.163 -14.670 -23.903 1.00 92.69 90 PRO A C 1
ATOM 705 O O . PRO A 1 90 ? 6.289 -14.342 -23.520 1.00 92.69 90 PRO A O 1
ATOM 708 N N . ALA A 1 91 ? 4.988 -15.646 -24.798 1.00 91.62 91 ALA A N 1
ATOM 709 C CA . ALA A 1 91 ? 6.107 -16.257 -25.511 1.00 91.62 91 ALA A CA 1
ATOM 710 C C . ALA A 1 91 ? 6.675 -15.248 -26.526 1.00 91.62 91 ALA A C 1
ATOM 712 O O . ALA A 1 91 ? 5.939 -14.768 -27.383 1.00 91.62 91 ALA A O 1
ATOM 713 N N . GLY A 1 92 ? 7.970 -14.931 -26.427 1.00 92.81 92 GLY A N 1
ATOM 714 C CA . GLY A 1 92 ? 8.604 -13.881 -27.239 1.00 92.81 92 GLY A CA 1
ATOM 715 C C . GLY A 1 92 ? 8.544 -12.481 -26.620 1.00 92.81 92 GLY A C 1
ATOM 716 O O . GLY A 1 92 ? 8.464 -11.504 -27.355 1.00 92.81 92 GLY A O 1
ATOM 717 N N . LEU A 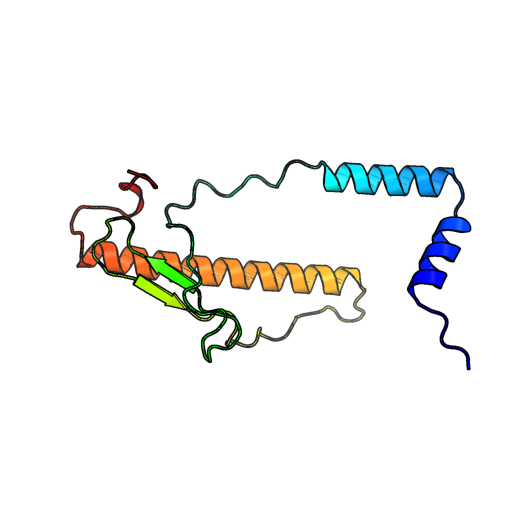1 93 ? 8.563 -12.402 -25.285 1.00 94.31 93 LEU A N 1
ATOM 718 C CA . LEU A 1 93 ? 8.505 -11.158 -24.517 1.00 94.31 93 LEU A CA 1
ATOM 719 C C . LEU A 1 93 ? 9.477 -10.071 -25.008 1.00 94.31 93 LEU A C 1
ATOM 721 O O . LEU A 1 93 ? 10.632 -10.331 -25.353 1.00 94.31 93 LEU A O 1
ATOM 725 N N . THR A 1 94 ? 9.003 -8.838 -24.934 1.00 95.56 94 THR A N 1
ATOM 726 C CA . THR A 1 94 ? 9.769 -7.601 -25.052 1.00 95.56 94 THR A CA 1
ATOM 727 C C . THR A 1 94 ? 9.989 -6.983 -23.666 1.00 95.56 94 THR A C 1
ATOM 729 O O . THR A 1 94 ? 9.419 -7.422 -22.666 1.00 95.56 94 THR A O 1
ATOM 732 N N . SER A 1 95 ? 10.813 -5.937 -23.573 1.00 92.44 95 SER A N 1
ATOM 733 C CA . SER A 1 95 ? 10.959 -5.168 -22.328 1.00 92.44 95 SER A CA 1
ATOM 734 C C . SER A 1 95 ? 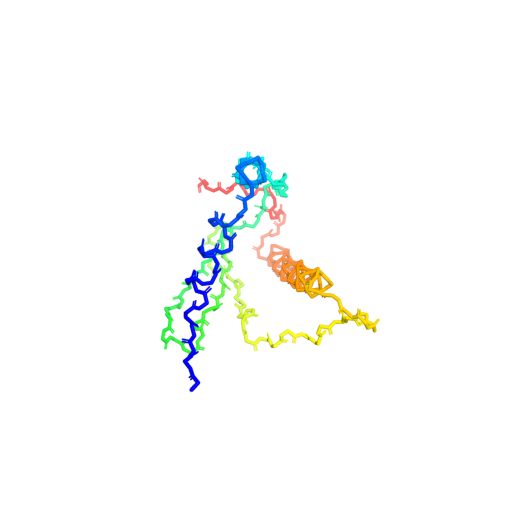9.660 -4.473 -21.900 1.00 92.44 95 SER A C 1
ATOM 736 O O . SER A 1 95 ? 9.433 -4.288 -20.705 1.00 92.44 95 SER A O 1
ATOM 738 N N . GLU A 1 96 ? 8.806 -4.105 -22.857 1.00 92.38 96 GLU A N 1
ATOM 739 C CA . GLU A 1 96 ? 7.510 -3.475 -22.590 1.00 92.38 96 GLU A CA 1
ATOM 740 C C . GLU A 1 96 ? 6.547 -4.462 -21.920 1.00 92.38 96 GLU A C 1
ATOM 742 O O . GLU A 1 96 ? 5.946 -4.124 -20.902 1.00 92.38 96 GLU A O 1
ATOM 747 N N . ASP A 1 97 ? 6.521 -5.720 -22.379 1.00 92.19 97 ASP A N 1
ATOM 748 C CA . ASP A 1 97 ? 5.717 -6.788 -21.764 1.00 92.19 97 ASP A CA 1
ATOM 749 C C . ASP A 1 97 ? 6.101 -7.038 -20.299 1.00 92.19 97 ASP A C 1
ATOM 751 O O . ASP A 1 97 ? 5.247 -7.317 -19.454 1.00 92.19 97 ASP A O 1
ATOM 755 N N . VAL A 1 98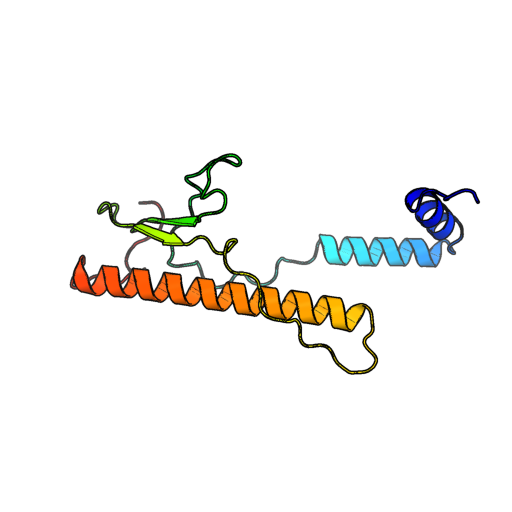 ? 7.396 -6.935 -19.978 1.00 93.44 98 VAL A N 1
ATOM 756 C CA . VAL A 1 98 ? 7.887 -7.079 -18.600 1.00 93.44 98 VAL A CA 1
ATOM 757 C C . VAL A 1 98 ? 7.398 -5.921 -17.742 1.00 93.44 98 VAL A C 1
ATOM 759 O O . VAL A 1 98 ? 6.885 -6.154 -16.647 1.00 93.44 98 VAL A O 1
ATOM 762 N N . SER A 1 99 ? 7.525 -4.687 -18.238 1.00 92.00 99 SER A N 1
ATOM 763 C CA . SER A 1 99 ? 7.036 -3.501 -17.532 1.00 92.00 99 SER A CA 1
ATOM 764 C C . SER A 1 99 ? 5.533 -3.598 -17.273 1.00 92.00 99 SER A C 1
ATOM 766 O O . SER A 1 99 ? 5.095 -3.407 -16.140 1.00 92.00 99 SER A O 1
ATOM 768 N N . GLU A 1 100 ? 4.745 -3.955 -18.289 1.00 93.19 100 GLU A N 1
ATOM 769 C CA . GLU A 1 100 ? 3.295 -4.109 -18.164 1.00 93.19 100 GLU A CA 1
ATOM 770 C C . GLU A 1 100 ? 2.928 -5.205 -17.154 1.00 93.19 100 GLU A C 1
ATOM 772 O O . GLU A 1 100 ? 2.078 -4.994 -16.288 1.00 93.19 100 GLU A O 1
ATOM 777 N N . ALA A 1 101 ? 3.590 -6.365 -17.210 1.00 93.56 101 ALA A N 1
ATOM 778 C CA . ALA A 1 101 ? 3.314 -7.465 -16.292 1.00 93.56 101 ALA A CA 1
ATOM 779 C C . ALA A 1 101 ? 3.639 -7.113 -14.834 1.00 93.56 101 ALA A C 1
ATOM 781 O O . ALA A 1 101 ? 2.873 -7.478 -13.938 1.00 93.56 101 ALA A O 1
ATOM 782 N N . VAL A 1 102 ? 4.737 -6.389 -14.590 1.00 93.25 102 VAL A N 1
ATOM 783 C CA . VAL A 1 102 ? 5.105 -5.905 -13.251 1.00 93.25 102 VAL A CA 1
ATOM 784 C C . VAL A 1 102 ? 4.084 -4.888 -12.748 1.00 93.25 102 VAL A C 1
ATOM 786 O O . VAL A 1 102 ? 3.603 -5.023 -11.623 1.00 93.25 102 VAL A O 1
ATOM 789 N N . SER A 1 103 ? 3.707 -3.909 -13.575 1.00 92.62 103 SER A N 1
ATOM 790 C CA . SER A 1 103 ? 2.692 -2.911 -13.222 1.00 92.62 103 SER A CA 1
ATOM 791 C C . SER A 1 103 ? 1.340 -3.553 -12.916 1.00 92.62 103 SER A C 1
ATOM 793 O O . SER A 1 103 ? 0.744 -3.249 -11.883 1.00 92.62 103 SER A O 1
ATOM 795 N N . ARG A 1 104 ? 0.883 -4.490 -13.756 1.00 92.56 104 ARG A N 1
ATOM 796 C CA . ARG A 1 104 ? -0.361 -5.240 -13.543 1.00 92.56 104 ARG A CA 1
ATOM 797 C C . ARG A 1 104 ? -0.327 -6.017 -12.231 1.00 92.56 104 ARG A C 1
ATOM 799 O O . ARG A 1 104 ? -1.239 -5.876 -11.426 1.00 92.56 104 ARG A O 1
ATOM 806 N N . GLN A 1 105 ? 0.737 -6.777 -11.971 1.00 94.31 105 GLN A N 1
ATOM 807 C CA . GLN A 1 105 ? 0.859 -7.526 -10.719 1.00 94.31 105 GLN A CA 1
ATOM 808 C C . GLN A 1 105 ? 0.895 -6.598 -9.493 1.00 94.31 105 GLN A C 1
ATOM 810 O O . GLN A 1 105 ? 0.295 -6.905 -8.463 1.00 94.31 105 GLN A O 1
ATOM 815 N N . ALA A 1 106 ? 1.601 -5.467 -9.577 1.00 90.25 106 ALA A N 1
ATOM 816 C CA . ALA A 1 106 ? 1.629 -4.482 -8.500 1.00 90.25 106 ALA A CA 1
ATOM 817 C C . ALA A 1 106 ? 0.229 -3.914 -8.224 1.00 90.25 106 ALA A C 1
ATOM 819 O O . ALA A 1 106 ? -0.165 -3.801 -7.062 1.00 90.25 106 ALA A O 1
ATOM 820 N N . GLN A 1 107 ? -0.536 -3.620 -9.276 1.00 90.44 107 GLN A N 1
ATOM 821 C CA . GLN A 1 107 ? -1.904 -3.130 -9.164 1.00 90.44 107 GLN A CA 1
ATOM 822 C C . GLN A 1 107 ? -2.851 -4.179 -8.567 1.00 90.44 107 GLN A C 1
ATOM 824 O O . GLN A 1 107 ? -3.537 -3.875 -7.596 1.00 90.44 107 GLN A O 1
ATOM 829 N N . GLU A 1 108 ? -2.812 -5.424 -9.047 1.00 91.25 108 GLU A N 1
ATOM 830 C CA . GLU A 1 108 ? -3.591 -6.541 -8.487 1.00 91.25 108 GLU A CA 1
ATOM 831 C C . GLU A 1 108 ? -3.323 -6.721 -6.984 1.00 91.25 108 GLU A C 1
ATOM 833 O O . GLU A 1 108 ? -4.245 -6.882 -6.184 1.00 91.25 108 GLU A O 1
ATOM 838 N N . ARG A 1 109 ? -2.053 -6.641 -6.566 1.00 90.50 109 ARG A N 1
ATOM 839 C CA . ARG A 1 109 ? -1.674 -6.728 -5.147 1.00 90.50 109 ARG A CA 1
ATOM 840 C C . ARG A 1 109 ? -2.172 -5.535 -4.342 1.00 90.50 109 ARG A C 1
ATOM 842 O O . ARG A 1 109 ? -2.623 -5.718 -3.213 1.00 90.50 109 ARG A O 1
ATOM 849 N N . SER A 1 110 ? -2.083 -4.332 -4.903 1.00 88.31 110 SER A N 1
ATOM 850 C CA . SER A 1 110 ? -2.590 -3.116 -4.267 1.00 88.31 110 SER A CA 1
ATOM 851 C C . SER A 1 110 ? -4.106 -3.176 -4.072 1.00 88.31 110 SER A C 1
ATOM 853 O O . SER A 1 110 ? -4.604 -2.791 -3.018 1.00 88.31 110 SER A O 1
ATOM 855 N N . GLU A 1 111 ? -4.842 -3.673 -5.064 1.00 88.94 111 GLU A N 1
ATOM 856 C CA . GLU A 1 111 ? -6.296 -3.840 -5.005 1.00 88.94 111 GLU A CA 1
ATOM 857 C C . GLU A 1 111 ? -6.701 -4.923 -4.003 1.00 88.94 111 GLU A C 1
ATOM 859 O O . GLU A 1 111 ? -7.594 -4.690 -3.189 1.00 88.94 111 GLU A O 1
ATOM 864 N N . ALA A 1 112 ? -6.002 -6.062 -3.990 1.00 89.75 112 ALA A N 1
ATOM 865 C CA . ALA A 1 112 ? -6.237 -7.123 -3.015 1.00 89.75 112 ALA A CA 1
ATOM 866 C C . ALA A 1 112 ? -5.950 -6.668 -1.575 1.00 89.75 112 ALA A C 1
ATOM 868 O O . ALA A 1 112 ? -6.722 -6.982 -0.672 1.00 89.75 112 ALA A O 1
ATOM 869 N N . LEU A 1 113 ? -4.859 -5.922 -1.352 1.00 89.88 113 LEU A N 1
ATOM 870 C CA . LEU A 1 113 ? -4.558 -5.331 -0.046 1.00 89.88 113 LEU A CA 1
ATOM 871 C C . LEU A 1 113 ? -5.656 -4.358 0.372 1.00 89.88 113 LEU A C 1
ATOM 873 O O . LEU A 1 113 ? -6.149 -4.453 1.491 1.00 89.88 113 LEU A O 1
ATOM 877 N N . ARG A 1 114 ? -6.045 -3.450 -0.533 1.00 88.06 114 ARG A N 1
ATOM 878 C CA . ARG A 1 114 ? -7.125 -2.499 -0.275 1.00 88.06 114 ARG A CA 1
ATOM 879 C C . ARG A 1 114 ? -8.366 -3.249 0.190 1.00 88.06 114 ARG A C 1
ATOM 881 O O . ARG A 1 114 ? -8.791 -2.993 1.305 1.00 88.06 114 ARG A O 1
ATOM 888 N N . GLN A 1 115 ? -8.854 -4.217 -0.590 1.00 90.25 115 GLN A N 1
ATOM 889 C CA . GLN A 1 115 ? -10.059 -4.987 -0.269 1.00 90.25 115 GLN A CA 1
ATOM 890 C C . GLN A 1 115 ? -10.007 -5.618 1.129 1.00 90.25 115 GLN A C 1
ATOM 892 O O . GLN A 1 115 ? -10.950 -5.455 1.892 1.00 90.25 115 GLN A O 1
ATOM 897 N N . ARG A 1 116 ? -8.898 -6.272 1.506 1.00 91.94 116 ARG A N 1
ATOM 898 C CA . ARG A 1 116 ? -8.761 -6.877 2.845 1.00 91.94 116 ARG A CA 1
ATOM 899 C C . ARG A 1 116 ? -8.844 -5.851 3.970 1.00 91.94 116 ARG A C 1
ATOM 901 O O . ARG A 1 116 ? -9.453 -6.120 5.001 1.00 91.94 116 ARG A O 1
ATOM 908 N N . VAL A 1 117 ? -8.241 -4.680 3.771 1.00 91.12 117 VAL A N 1
ATOM 909 C CA . VAL A 1 117 ? -8.327 -3.570 4.726 1.00 91.12 117 VAL A CA 1
ATOM 910 C C . VAL A 1 117 ? -9.769 -3.054 4.814 1.00 91.12 117 VAL A C 1
ATOM 912 O O . VAL A 1 117 ? -10.247 -2.806 5.922 1.00 91.12 117 VAL A O 1
ATOM 915 N N . GLU A 1 118 ? -10.481 -2.930 3.685 1.00 88.75 118 GLU A N 1
ATOM 916 C CA . GLU A 1 118 ? -11.892 -2.505 3.676 1.00 88.75 118 GLU A CA 1
ATOM 917 C C . GLU A 1 118 ? -12.784 -3.513 4.407 1.00 88.75 118 GLU A C 1
ATOM 919 O O . GLU A 1 118 ? -13.623 -3.113 5.216 1.00 88.75 118 GLU A O 1
ATOM 924 N N . ASP A 1 119 ? -12.572 -4.807 4.167 1.00 91.50 119 ASP A N 1
ATOM 925 C CA . ASP A 1 119 ? -13.331 -5.888 4.793 1.00 91.50 119 ASP A CA 1
ATOM 926 C C . ASP A 1 119 ? -13.108 -5.898 6.312 1.00 91.50 119 ASP A C 1
ATOM 928 O O . ASP A 1 119 ? -14.074 -5.885 7.075 1.00 91.50 119 ASP A O 1
ATOM 932 N N . ALA A 1 120 ? -11.848 -5.822 6.762 1.00 93.56 120 ALA A N 1
ATOM 933 C CA . ALA A 1 120 ? -11.502 -5.809 8.184 1.00 93.56 120 ALA A CA 1
ATOM 934 C C . ALA A 1 120 ? -12.097 -4.598 8.921 1.00 93.56 120 ALA A C 1
ATOM 936 O O . ALA A 1 120 ? -12.583 -4.717 10.047 1.00 93.56 120 ALA A O 1
ATOM 937 N N . ILE A 1 121 ? -12.078 -3.420 8.290 1.00 90.00 121 ILE A N 1
ATOM 938 C CA . ILE A 1 121 ? -12.657 -2.203 8.871 1.00 90.00 121 ILE A CA 1
ATOM 939 C C . ILE A 1 121 ? -14.185 -2.291 8.890 1.00 90.00 121 ILE A C 1
ATOM 941 O O . ILE A 1 121 ? -14.791 -1.976 9.912 1.00 90.00 121 ILE A O 1
ATOM 945 N N . THR A 1 122 ? -14.812 -2.743 7.805 1.00 89.62 122 THR A N 1
ATOM 946 C CA . THR A 1 122 ? -16.270 -2.936 7.738 1.00 89.62 122 THR A CA 1
ATOM 947 C C . THR A 1 122 ? -16.750 -3.914 8.812 1.00 89.62 122 THR A C 1
ATOM 949 O O . THR A 1 122 ? -17.692 -3.617 9.549 1.00 89.62 122 THR A O 1
ATOM 952 N N . GLU A 1 123 ? -16.067 -5.051 8.964 1.00 93.12 123 GLU A N 1
ATOM 953 C CA . GLU A 1 123 ? -16.357 -6.042 10.005 1.00 93.12 123 GLU A CA 1
ATOM 954 C C . GLU A 1 123 ? -16.208 -5.445 11.413 1.00 93.12 123 GLU A C 1
ATOM 956 O O . GLU A 1 123 ? -17.071 -5.628 12.281 1.00 93.12 123 GLU A O 1
ATOM 961 N N . HIS A 1 124 ? -15.144 -4.672 11.641 1.00 94.50 124 HIS A N 1
ATOM 962 C CA . HIS A 1 124 ? -14.948 -3.977 12.906 1.00 94.50 124 HIS A CA 1
ATOM 963 C C . HIS A 1 124 ? -16.088 -2.993 13.211 1.00 94.50 124 HIS A C 1
ATOM 965 O O . HIS A 1 124 ? -16.611 -2.999 14.325 1.00 94.50 124 HIS A O 1
ATOM 971 N N . TYR A 1 125 ? -16.520 -2.183 12.242 1.00 92.44 125 TYR A N 1
ATOM 972 C CA . TYR A 1 125 ? -17.625 -1.238 12.442 1.00 92.44 125 TYR A CA 1
ATOM 973 C C . TYR A 1 125 ? -18.936 -1.954 12.777 1.00 92.44 125 TYR A C 1
ATOM 975 O O . TYR A 1 125 ? -19.587 -1.600 13.761 1.00 92.44 125 TYR A O 1
ATOM 983 N N . GLY A 1 126 ? -19.274 -3.018 12.045 1.00 92.81 126 GLY A N 1
ATOM 984 C CA . GLY A 1 126 ? -20.491 -3.794 12.297 1.00 92.81 126 GLY A CA 1
ATOM 985 C C . GLY A 1 126 ? -20.551 -4.420 13.697 1.00 92.81 126 GLY A C 1
ATOM 986 O O . GLY A 1 126 ? -21.640 -4.632 14.230 1.00 92.81 126 GLY A O 1
ATOM 987 N N . THR A 1 127 ? -19.397 -4.689 14.315 1.00 95.38 127 THR A N 1
ATOM 988 C CA . THR A 1 127 ? -19.305 -5.321 15.642 1.00 95.38 127 THR A CA 1
ATOM 989 C C . THR A 1 127 ? -19.119 -4.322 16.787 1.00 95.38 127 THR A C 1
ATOM 991 O O . THR A 1 127 ? -19.766 -4.459 17.826 1.00 95.38 127 THR A O 1
ATOM 994 N N . ALA A 1 128 ? -18.254 -3.318 16.624 1.00 95.31 128 ALA A N 1
ATOM 995 C CA . ALA A 1 128 ? -17.864 -2.383 17.683 1.00 95.31 128 ALA A CA 1
ATOM 996 C C . ALA A 1 128 ? -18.616 -1.042 17.643 1.00 95.31 128 ALA A C 1
ATOM 998 O O . ALA A 1 128 ? -18.658 -0.332 18.653 1.00 95.31 128 ALA A O 1
ATOM 999 N N . HIS A 1 129 ? -19.213 -0.687 16.503 1.00 93.19 129 HIS A N 1
ATOM 1000 C CA . HIS A 1 129 ? -19.843 0.611 16.254 1.00 93.19 129 HIS A CA 1
ATOM 1001 C C . HIS A 1 129 ? -21.244 0.453 15.635 1.00 93.19 129 HIS A C 1
ATOM 1003 O O . HIS A 1 129 ? -21.500 0.954 14.540 1.00 93.19 129 HIS A O 1
ATOM 1009 N N . PRO A 1 130 ? -22.179 -0.235 16.318 1.00 91.56 130 PRO A N 1
ATOM 1010 C CA . PRO A 1 130 ? -23.487 -0.539 15.750 1.00 91.56 130 PRO A CA 1
ATOM 1011 C C . PRO A 1 130 ? -24.249 0.739 15.376 1.00 91.56 130 PRO A C 1
ATOM 1013 O O . PRO A 1 130 ? -24.456 1.620 16.212 1.00 91.56 130 PRO A O 1
ATOM 1016 N N . GLY A 1 131 ? -24.697 0.811 14.121 1.00 88.75 131 GLY A N 1
ATOM 1017 C CA . GLY A 1 131 ? -25.425 1.960 13.574 1.00 88.75 131 GLY A CA 1
ATOM 1018 C C . GLY A 1 131 ? -24.544 3.085 13.023 1.00 88.75 131 GLY A C 1
ATOM 1019 O O . GLY A 1 131 ? -25.091 4.119 12.651 1.00 88.75 131 GLY A O 1
ATOM 1020 N N . LEU A 1 132 ? -23.222 2.895 12.972 1.00 85.75 132 LEU A N 1
ATOM 1021 C CA . LEU A 1 132 ? -22.288 3.767 12.262 1.00 85.75 132 LEU A CA 1
ATOM 1022 C C . LEU A 1 132 ? -21.686 3.022 11.073 1.00 85.75 132 LEU A C 1
ATOM 1024 O O . LEU A 1 132 ? -21.291 1.863 11.201 1.00 85.75 132 LEU A O 1
ATOM 1028 N N . GLU A 1 133 ? -21.551 3.714 9.948 1.00 82.50 133 GLU A N 1
ATOM 1029 C CA . GLU A 1 133 ? -20.825 3.222 8.783 1.00 82.50 133 GLU A CA 1
ATOM 1030 C C . GLU A 1 133 ? -19.411 3.828 8.736 1.00 82.50 133 GLU A C 1
ATOM 1032 O O . GLU A 1 133 ? -19.206 4.969 9.167 1.00 82.50 133 GLU A O 1
ATOM 1037 N N . PRO A 1 134 ? -18.413 3.130 8.157 1.00 76.25 134 PRO A N 1
ATOM 1038 C CA . PRO A 1 134 ? -17.052 3.658 8.018 1.00 76.25 134 PRO A CA 1
ATOM 1039 C C . PRO A 1 134 ? -16.976 5.033 7.333 1.00 76.25 134 PRO A C 1
ATOM 1041 O O . PRO A 1 134 ? -16.068 5.813 7.612 1.00 76.25 134 PRO A O 1
ATOM 1044 N N . GLY A 1 135 ? -17.930 5.344 6.448 1.00 75.00 135 GLY A N 1
ATOM 1045 C CA . GLY A 1 135 ? -17.998 6.618 5.728 1.00 75.00 135 GLY A CA 1
ATOM 1046 C C . GLY A 1 135 ? -18.611 7.788 6.501 1.00 75.00 135 GLY A C 1
ATOM 1047 O O . GLY A 1 135 ? -18.516 8.925 6.038 1.00 75.00 135 GLY A O 1
ATOM 1048 N N . ASP A 1 136 ? -19.206 7.543 7.671 1.00 75.06 136 ASP A N 1
ATOM 1049 C CA . ASP A 1 136 ? -19.836 8.595 8.480 1.00 75.06 136 ASP A CA 1
ATOM 1050 C C . ASP A 1 136 ? -18.803 9.465 9.215 1.00 75.06 136 ASP A C 1
ATOM 1052 O O . ASP A 1 136 ? -19.100 10.584 9.646 1.00 75.06 136 ASP A O 1
ATOM 1056 N N . VAL A 1 137 ? -17.566 8.976 9.343 1.00 66.25 137 VAL A N 1
ATOM 1057 C CA . VAL A 1 137 ? -16.491 9.655 10.068 1.00 66.25 137 VAL A CA 1
ATOM 1058 C C . VAL A 1 137 ? -15.660 10.493 9.104 1.00 66.25 137 VAL A C 1
ATOM 1060 O O . VAL A 1 137 ? -14.969 9.977 8.227 1.00 66.25 137 VAL A O 1
ATOM 1063 N N . ARG A 1 138 ? -15.682 11.819 9.280 1.00 59.56 138 ARG A N 1
ATOM 1064 C CA . ARG A 1 138 ? -14.788 12.707 8.528 1.00 59.56 138 ARG A CA 1
ATOM 1065 C C . ARG A 1 138 ? -13.347 12.522 9.014 1.00 59.56 138 ARG A C 1
ATOM 1067 O O . ARG A 1 138 ? -13.103 12.686 10.210 1.00 59.56 138 ARG A O 1
ATOM 1074 N N . PRO A 1 139 ? -12.376 12.259 8.124 1.00 52.12 139 PRO A N 1
ATOM 1075 C CA . PRO A 1 139 ? -10.979 12.195 8.530 1.00 52.12 139 PRO A CA 1
ATOM 1076 C C . PRO A 1 139 ? -10.524 13.572 9.048 1.00 52.12 139 PRO A C 1
ATOM 1078 O O . PRO A 1 139 ? -10.532 14.548 8.299 1.00 52.12 139 PRO A O 1
ATOM 1081 N N . GLY A 1 140 ? -10.136 13.650 10.329 1.00 52.22 140 GLY A N 1
ATOM 1082 C CA . GLY A 1 140 ? -9.492 14.830 10.931 1.00 52.22 140 GLY A CA 1
ATOM 1083 C C . GLY A 1 140 ? -10.351 15.725 11.836 1.00 52.22 140 GLY A C 1
ATOM 1084 O O . GLY A 1 140 ? -10.032 16.908 11.946 1.00 52.22 140 GLY A O 1
ATOM 1085 N N . SER A 1 141 ? -11.424 15.205 12.449 1.00 43.22 141 SER A N 1
ATOM 1086 C CA . SER A 1 141 ? -12.152 15.910 13.529 1.00 43.22 141 SER A CA 1
ATOM 1087 C C . SER A 1 141 ? -11.588 15.592 14.910 1.00 43.22 141 SER A C 1
ATOM 1089 O O . SER A 1 141 ? -11.152 14.436 15.099 1.00 43.22 141 SER A O 1
#

Sequence (141 aa):
MTTADPMEDVEAALAAMPREAREELVRQWWKAATAPPPPQPALSLFPPPQFPYGPRHPDAGAVRWNCPLGCGWWHEENPGRELPGPLRLPAGLTSEDVSEAVSRQAQERSEALRQRVEDAITEHYGTAHPGLEPGDVRPGS